Protein AF-A0A3D1E7G8-F1 (afdb_monomer)

Structure (mmCIF, N/CA/C/O backbone):
data_AF-A0A3D1E7G8-F1
#
_entry.id   AF-A0A3D1E7G8-F1
#
loop_
_atom_site.group_PDB
_atom_site.id
_atom_site.type_symbol
_atom_site.label_atom_id
_atom_site.label_alt_id
_atom_site.label_comp_id
_atom_site.label_asym_id
_atom_site.label_entity_id
_atom_site.label_seq_id
_atom_site.pdbx_PDB_ins_code
_atom_site.Cartn_x
_atom_site.Cartn_y
_atom_site.Cartn_z
_atom_site.occupancy
_atom_site.B_iso_or_equiv
_atom_site.auth_seq_id
_atom_site.auth_comp_id
_atom_site.auth_asym_id
_atom_site.auth_atom_id
_atom_site.pdbx_PDB_model_num
ATOM 1 N N . GLU A 1 1 ? -11.686 3.983 0.140 1.00 73.88 1 GLU A N 1
ATOM 2 C CA . GLU A 1 1 ? -12.578 2.872 -0.256 1.00 73.88 1 GLU A CA 1
ATOM 3 C C . GLU A 1 1 ? -13.849 2.841 0.592 1.00 73.88 1 GLU A C 1
ATOM 5 O O . GLU A 1 1 ? -13.739 2.703 1.808 1.00 73.88 1 GLU A O 1
ATOM 10 N N . PRO A 1 2 ? -15.047 2.939 -0.009 1.00 77.62 2 PRO A N 1
ATOM 11 C CA . PRO A 1 2 ? -16.290 3.162 0.738 1.00 77.62 2 PRO A CA 1
ATOM 12 C C . PRO A 1 2 ? -16.696 1.985 1.640 1.00 77.62 2 PRO A C 1
ATOM 14 O O . PRO A 1 2 ? -17.313 2.186 2.682 1.00 77.62 2 PRO A O 1
ATOM 17 N N . PHE A 1 3 ? -16.346 0.749 1.268 1.00 81.19 3 PHE A N 1
ATOM 18 C CA . PHE A 1 3 ? -16.682 -0.430 2.071 1.00 81.19 3 PHE A CA 1
ATOM 19 C C . PHE A 1 3 ? -15.821 -0.537 3.331 1.00 81.19 3 PHE A C 1
ATOM 21 O O . PHE A 1 3 ? -16.358 -0.806 4.402 1.00 81.19 3 PHE A O 1
ATOM 28 N N . ILE A 1 4 ? -14.514 -0.286 3.217 1.00 87.31 4 ILE A N 1
ATOM 29 C CA . ILE A 1 4 ? -13.585 -0.276 4.355 1.00 87.31 4 ILE A CA 1
ATOM 30 C C . ILE A 1 4 ? -13.965 0.835 5.338 1.00 87.31 4 ILE A C 1
ATOM 32 O O . ILE A 1 4 ? -14.137 0.577 6.529 1.00 87.31 4 ILE A O 1
ATOM 36 N N . GLU A 1 5 ? -14.170 2.050 4.823 1.00 86.94 5 GLU A N 1
ATOM 37 C CA . GLU A 1 5 ? -14.543 3.212 5.630 1.00 86.94 5 GLU A CA 1
ATOM 38 C C . GLU A 1 5 ? -15.834 2.960 6.423 1.00 86.94 5 GLU A C 1
ATOM 40 O O . GLU A 1 5 ? -15.890 3.239 7.620 1.00 86.94 5 GLU A O 1
ATOM 45 N N . GLY A 1 6 ? -16.844 2.348 5.794 1.00 90.12 6 GLY A N 1
ATOM 46 C CA . GLY A 1 6 ? -18.098 2.004 6.463 1.00 90.12 6 GLY A CA 1
ATOM 47 C C . GLY A 1 6 ? -17.926 1.034 7.639 1.00 90.12 6 GLY A C 1
ATOM 48 O O . GLY A 1 6 ? -18.603 1.186 8.658 1.00 90.12 6 GLY A O 1
ATOM 49 N N . TYR A 1 7 ? -17.009 0.061 7.548 1.00 93.62 7 TYR A N 1
ATOM 50 C CA . TYR A 1 7 ? -16.716 -0.834 8.675 1.00 93.62 7 TYR A CA 1
ATOM 51 C C . TYR A 1 7 ? -16.019 -0.104 9.821 1.00 93.62 7 TYR A C 1
ATOM 53 O O . TYR A 1 7 ? -16.395 -0.307 10.978 1.00 93.62 7 TYR A O 1
ATOM 61 N N . TYR A 1 8 ? -15.056 0.766 9.520 1.00 93.25 8 TYR A N 1
ATOM 62 C CA . TYR A 1 8 ? -14.364 1.538 10.548 1.00 93.25 8 TYR A CA 1
ATOM 63 C C . TYR A 1 8 ? -15.283 2.539 11.251 1.00 93.25 8 TYR A C 1
ATOM 65 O O . TYR A 1 8 ? -15.314 2.581 12.480 1.00 93.25 8 TYR A O 1
ATOM 73 N N . GLN A 1 9 ? -16.116 3.266 10.503 1.00 91.38 9 GLN A N 1
ATOM 74 C CA . GLN A 1 9 ? -17.110 4.187 11.069 1.00 91.38 9 GLN A CA 1
ATOM 75 C C . GLN A 1 9 ? -18.145 3.470 11.952 1.00 91.38 9 GLN A C 1
ATOM 77 O O . GLN A 1 9 ? -18.650 4.050 12.912 1.00 91.38 9 GLN A O 1
ATOM 82 N N . ALA A 1 10 ? -18.438 2.197 11.670 1.00 94.38 10 ALA A N 1
ATOM 83 C CA . ALA A 1 10 ? -19.308 1.357 12.492 1.00 94.38 10 ALA A CA 1
ATOM 84 C C . ALA A 1 10 ? -18.596 0.707 13.700 1.00 94.38 10 ALA A C 1
ATOM 86 O O . ALA A 1 10 ? -19.221 -0.065 14.429 1.00 94.38 10 ALA A O 1
ATOM 87 N N . GLY A 1 11 ? -17.300 0.975 13.909 1.00 91.56 11 GLY A N 1
ATOM 88 C CA . GLY A 1 11 ? -16.489 0.385 14.980 1.00 91.56 11 GLY A CA 1
ATOM 89 C C . GLY A 1 11 ? -16.115 -1.086 14.758 1.00 91.56 11 GLY A C 1
ATOM 90 O O . GLY A 1 11 ? -15.619 -1.747 15.668 1.00 91.56 11 GLY A O 1
ATOM 91 N N . ALA A 1 12 ? -16.343 -1.625 13.559 1.00 94.94 12 ALA A N 1
ATOM 92 C CA . ALA A 1 12 ? -16.054 -3.011 13.208 1.00 94.94 12 ALA A CA 1
ATOM 93 C C . ALA A 1 12 ? -14.619 -3.164 12.670 1.00 94.94 12 ALA A C 1
ATOM 95 O O . ALA A 1 12 ? -14.426 -3.597 11.531 1.00 94.94 12 ALA A O 1
ATOM 96 N N . LEU A 1 13 ? -13.628 -2.817 13.501 1.00 94.19 13 LEU A N 1
ATOM 97 C CA . LEU A 1 13 ? -12.211 -2.732 13.118 1.00 94.19 13 LEU A CA 1
ATOM 98 C C . LEU A 1 13 ? -11.693 -4.017 12.460 1.00 94.19 13 LEU A C 1
ATOM 100 O O . LEU A 1 13 ? -11.210 -3.961 11.339 1.00 94.19 13 LEU A O 1
ATOM 104 N N . GLU A 1 14 ? -11.925 -5.191 13.055 1.00 95.44 14 GLU A N 1
ATOM 105 C CA . GLU A 1 14 ? -11.447 -6.472 12.500 1.00 95.44 14 GLU A CA 1
ATOM 106 C C . GLU A 1 14 ? -11.938 -6.746 11.066 1.00 95.44 14 GLU A C 1
ATOM 108 O O . GLU A 1 14 ? -11.228 -7.340 10.250 1.00 95.44 14 GLU A O 1
ATOM 113 N N . LYS A 1 15 ? -13.171 -6.329 10.749 1.00 94.25 15 LYS A N 1
ATOM 114 C CA . LYS A 1 15 ? -13.747 -6.497 9.407 1.00 94.25 15 LYS A CA 1
ATOM 115 C C . LYS A 1 15 ? -13.170 -5.484 8.428 1.00 94.25 15 LYS A C 1
ATOM 117 O O . LYS A 1 15 ? -12.897 -5.860 7.289 1.00 94.25 15 LYS A O 1
ATOM 122 N N . GLY A 1 16 ? -12.983 -4.241 8.873 1.00 96.50 16 GLY A N 1
ATOM 123 C CA . GLY A 1 16 ? -12.293 -3.212 8.099 1.00 96.50 16 GLY A CA 1
ATOM 124 C C . GLY A 1 16 ? -10.864 -3.638 7.770 1.00 96.50 16 GLY A C 1
ATOM 125 O O . GLY A 1 16 ? -10.501 -3.667 6.599 1.00 96.50 16 GLY A O 1
ATOM 126 N N . ASP A 1 17 ? -10.121 -4.124 8.764 1.00 95.94 17 ASP A N 1
ATOM 127 C CA . ASP A 1 17 ? -8.742 -4.592 8.614 1.00 95.94 17 ASP A CA 1
ATOM 128 C C . ASP A 1 17 ? -8.621 -5.773 7.661 1.00 95.94 17 ASP A C 1
ATOM 130 O O . ASP A 1 17 ? -7.658 -5.881 6.904 1.00 95.94 17 ASP A O 1
ATOM 134 N N . LYS A 1 18 ? -9.584 -6.701 7.704 1.00 96.88 18 LYS A N 1
ATOM 135 C CA . LYS A 1 18 ? -9.604 -7.816 6.760 1.00 96.88 18 LYS A CA 1
ATOM 136 C C . LYS A 1 18 ? -9.710 -7.297 5.326 1.00 96.88 18 LYS A C 1
ATOM 138 O O . LYS A 1 18 ? -8.941 -7.734 4.480 1.00 96.88 18 LYS A O 1
ATOM 143 N N . LEU A 1 19 ? -10.646 -6.386 5.065 1.00 96.25 19 LEU A N 1
ATOM 144 C CA . LEU A 1 19 ? -10.831 -5.829 3.725 1.00 96.25 19 LEU A CA 1
ATOM 145 C C . LEU A 1 19 ? -9.642 -4.970 3.293 1.00 96.25 19 LEU A C 1
ATOM 147 O O . LEU A 1 19 ? -9.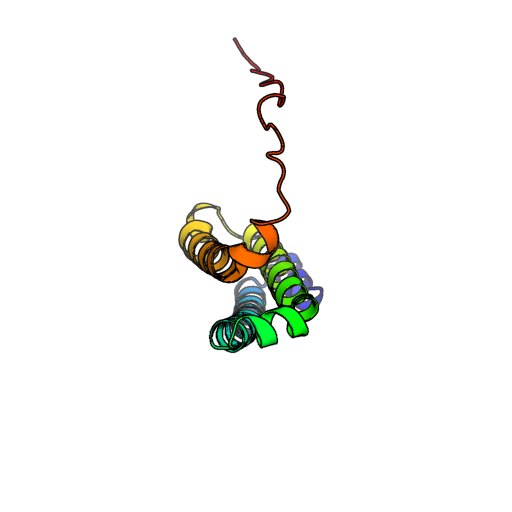225 -5.071 2.148 1.00 96.25 19 LEU A O 1
ATOM 151 N N . TYR A 1 20 ? -9.068 -4.194 4.212 1.00 96.81 20 TYR A N 1
ATOM 152 C CA . TYR A 1 20 ? -7.838 -3.445 3.977 1.00 96.81 20 TYR A CA 1
ATOM 153 C C . TYR A 1 20 ? -6.693 -4.362 3.552 1.00 96.81 20 TYR A C 1
ATOM 155 O O . TYR A 1 20 ? -6.088 -4.127 2.513 1.00 96.81 20 TYR A O 1
ATOM 163 N N . ARG A 1 21 ? -6.436 -5.446 4.292 1.00 96.56 21 ARG A N 1
ATOM 164 C CA . ARG A 1 21 ? -5.376 -6.402 3.939 1.00 96.56 21 ARG A CA 1
ATOM 165 C C . ARG A 1 21 ? -5.619 -7.076 2.593 1.00 96.56 21 ARG A C 1
ATOM 167 O O . ARG A 1 21 ? -4.682 -7.194 1.812 1.00 96.56 21 ARG A O 1
ATOM 174 N N . ASP A 1 22 ? -6.857 -7.493 2.321 1.00 97.44 22 ASP A N 1
ATOM 175 C CA . ASP A 1 22 ? -7.220 -8.100 1.036 1.00 97.44 22 ASP A CA 1
ATOM 176 C C . ASP A 1 22 ? -6.965 -7.117 -0.128 1.00 97.44 22 ASP A C 1
ATOM 178 O O . ASP A 1 22 ? -6.453 -7.511 -1.174 1.00 97.44 22 ASP A O 1
ATOM 182 N N . LEU A 1 23 ? -7.272 -5.831 0.068 1.00 96.88 23 LEU A N 1
ATOM 183 C CA . LEU A 1 23 ? -7.042 -4.787 -0.926 1.00 96.88 23 LEU A CA 1
ATOM 184 C C . LEU A 1 23 ? -5.553 -4.471 -1.121 1.00 96.88 23 LEU A C 1
ATOM 186 O O . LEU A 1 23 ? -5.076 -4.415 -2.252 1.00 96.88 23 LEU A O 1
ATOM 190 N N . ILE A 1 24 ? -4.812 -4.258 -0.031 1.00 97.62 24 ILE A N 1
ATOM 191 C CA . ILE A 1 24 ? -3.378 -3.962 -0.097 1.00 97.62 24 ILE A CA 1
ATOM 192 C C . ILE A 1 24 ? -2.629 -5.098 -0.786 1.00 97.62 24 ILE A C 1
ATOM 194 O O . ILE A 1 24 ? -1.793 -4.823 -1.642 1.00 97.62 24 ILE A O 1
ATOM 198 N N . ALA A 1 25 ? -2.970 -6.353 -0.485 1.00 97.94 25 ALA A N 1
ATOM 199 C CA . ALA A 1 25 ? -2.379 -7.509 -1.151 1.00 97.94 25 ALA A CA 1
ATOM 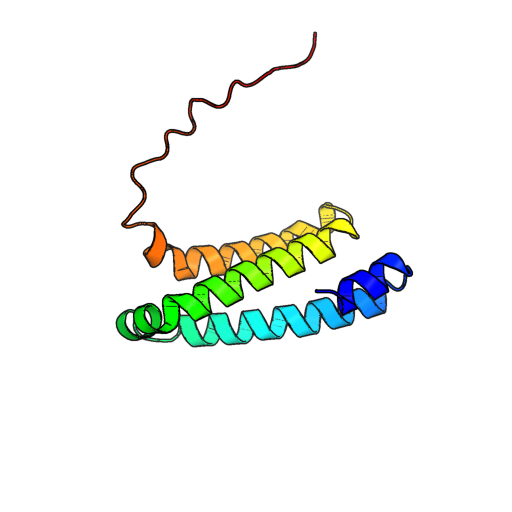200 C C . ALA A 1 25 ? -2.568 -7.457 -2.676 1.00 97.94 25 ALA A C 1
ATOM 202 O O . ALA A 1 25 ? -1.634 -7.747 -3.416 1.00 97.94 25 ALA A O 1
ATOM 203 N N . GLN A 1 26 ? -3.733 -7.013 -3.160 1.00 98.19 26 GLN A N 1
ATOM 204 C CA . GLN A 1 26 ? -3.970 -6.862 -4.595 1.00 98.19 26 GLN A CA 1
ATOM 205 C C . GLN A 1 26 ? -3.044 -5.810 -5.229 1.00 98.19 26 GLN A C 1
ATOM 207 O O . GLN A 1 26 ? -2.454 -6.067 -6.278 1.00 98.19 26 GLN A O 1
ATOM 212 N N . TYR A 1 27 ? -2.884 -4.642 -4.600 1.00 98.25 27 TYR A N 1
ATOM 213 C CA . TYR A 1 27 ? -1.962 -3.620 -5.108 1.00 98.25 27 TYR A CA 1
ATOM 214 C C . TYR A 1 27 ? -0.506 -4.091 -5.047 1.00 98.25 27 TYR A C 1
ATOM 216 O O . TYR A 1 27 ? 0.248 -3.869 -5.991 1.00 98.25 27 TYR A O 1
ATOM 224 N N . GLN A 1 28 ? -0.112 -4.777 -3.973 1.00 98.44 28 GLN A N 1
ATOM 225 C CA . GLN A 1 28 ? 1.218 -5.370 -3.835 1.00 98.44 28 GLN A CA 1
ATOM 226 C C . GLN A 1 28 ? 1.502 -6.390 -4.945 1.00 98.44 28 GLN A C 1
ATOM 228 O O . GLN A 1 28 ? 2.544 -6.295 -5.590 1.00 98.44 28 GLN A O 1
ATOM 233 N N . ASP A 1 29 ? 0.555 -7.285 -5.238 1.00 98.56 29 ASP A N 1
ATOM 234 C CA . ASP A 1 29 ? 0.669 -8.275 -6.315 1.00 98.56 29 ASP A CA 1
ATOM 235 C C . ASP A 1 29 ? 0.859 -7.607 -7.688 1.00 98.56 29 ASP A C 1
ATOM 237 O O . ASP A 1 29 ? 1.712 -8.019 -8.481 1.00 98.56 29 ASP A O 1
ATOM 241 N N . HIS A 1 30 ? 0.095 -6.548 -7.976 1.00 98.56 30 HIS A N 1
ATOM 242 C CA . HIS A 1 30 ? 0.244 -5.781 -9.214 1.00 98.56 30 HIS A CA 1
ATOM 243 C C . HIS A 1 30 ? 1.621 -5.103 -9.302 1.00 98.56 30 HIS A C 1
ATOM 245 O O . HIS A 1 30 ? 2.327 -5.238 -10.304 1.00 98.56 30 HIS A O 1
ATOM 251 N N . LEU A 1 31 ? 2.033 -4.406 -8.240 1.00 98.56 31 LEU A N 1
ATOM 252 C CA . LEU A 1 31 ? 3.308 -3.689 -8.170 1.00 98.56 31 LEU A CA 1
ATOM 253 C C . LEU A 1 31 ? 4.511 -4.644 -8.220 1.00 98.56 31 LEU A C 1
ATOM 255 O O . LEU A 1 31 ? 5.541 -4.323 -8.819 1.00 98.56 31 LEU A O 1
ATOM 259 N N . ASP A 1 32 ? 4.396 -5.837 -7.642 1.00 98.50 32 ASP A N 1
ATOM 260 C CA . ASP A 1 32 ? 5.398 -6.891 -7.771 1.00 98.50 32 ASP A CA 1
ATOM 261 C C . ASP A 1 32 ? 5.489 -7.410 -9.203 1.00 98.50 32 ASP A C 1
ATOM 263 O O . ASP A 1 32 ? 6.597 -7.550 -9.730 1.00 98.50 32 ASP A O 1
ATOM 267 N N . TYR A 1 33 ? 4.349 -7.625 -9.865 1.00 98.44 33 TYR A N 1
ATOM 268 C CA . TYR A 1 33 ? 4.318 -8.000 -11.274 1.00 98.44 33 TYR A CA 1
ATOM 269 C C . TYR A 1 33 ? 4.989 -6.938 -12.157 1.00 98.44 33 TYR A C 1
ATOM 271 O O . TYR A 1 33 ? 5.892 -7.272 -12.928 1.00 98.44 33 TYR A O 1
ATOM 279 N N . TYR A 1 34 ? 4.628 -5.658 -12.018 1.00 98.12 34 TYR A N 1
ATOM 280 C CA . TYR A 1 34 ? 5.246 -4.587 -12.808 1.00 98.12 34 TYR A CA 1
ATOM 281 C C . TYR A 1 34 ? 6.751 -4.482 -12.540 1.00 98.12 34 TYR A C 1
ATOM 283 O O . TYR A 1 34 ? 7.538 -4.344 -13.477 1.00 98.12 34 TYR A O 1
ATOM 291 N N . GLY A 1 35 ? 7.170 -4.612 -11.277 1.00 96.88 35 GLY A N 1
ATOM 292 C CA . GLY A 1 35 ? 8.573 -4.534 -10.868 1.00 96.88 35 GLY A CA 1
ATOM 293 C C . GLY A 1 35 ? 9.476 -5.610 -11.480 1.00 96.88 35 GLY A C 1
ATOM 294 O O . GLY A 1 35 ? 10.689 -5.421 -11.558 1.00 96.88 35 GLY A O 1
ATOM 295 N N . GLN A 1 36 ? 8.904 -6.724 -11.942 1.00 97.56 36 GLN A N 1
ATOM 296 C CA . GLN A 1 36 ? 9.633 -7.805 -12.615 1.00 97.56 36 GLN A CA 1
ATOM 297 C C . GLN A 1 36 ? 9.804 -7.576 -14.126 1.00 97.56 36 GLN A C 1
ATOM 299 O O . GLN A 1 36 ? 10.590 -8.275 -14.772 1.00 97.56 36 GLN A O 1
ATOM 304 N N . LEU A 1 37 ? 9.081 -6.619 -14.713 1.00 97.50 37 LEU A N 1
ATOM 305 C CA . LEU A 1 37 ? 9.124 -6.354 -16.148 1.00 97.50 37 LEU A CA 1
ATOM 306 C C . LEU A 1 37 ? 10.363 -5.532 -16.543 1.00 97.50 37 LEU A C 1
ATOM 308 O O . LEU A 1 37 ? 10.883 -4.755 -15.743 1.00 97.50 37 LEU A O 1
ATOM 312 N N . PRO A 1 38 ? 10.831 -5.618 -17.801 1.00 97.25 38 PRO A N 1
ATOM 313 C CA . PRO A 1 38 ? 11.825 -4.683 -18.320 1.00 97.25 38 PRO A CA 1
ATOM 314 C C . PRO A 1 38 ? 11.312 -3.237 -18.274 1.00 97.25 38 PRO A C 1
ATOM 316 O O . PRO A 1 38 ? 10.141 -2.997 -18.560 1.00 97.25 38 PRO A O 1
ATOM 319 N N . ILE A 1 39 ? 12.202 -2.263 -18.043 1.00 94.88 39 ILE A N 1
ATOM 320 C CA . ILE A 1 39 ? 11.859 -0.827 -17.929 1.00 94.88 39 ILE A CA 1
ATOM 321 C C . ILE A 1 39 ? 10.955 -0.333 -19.066 1.00 94.88 39 ILE A C 1
ATOM 323 O O . ILE A 1 39 ? 9.986 0.370 -18.820 1.00 94.88 39 ILE A O 1
ATOM 327 N N . LYS A 1 40 ? 11.215 -0.749 -20.312 1.00 95.81 40 LYS A N 1
ATOM 328 C CA . LYS A 1 40 ? 10.386 -0.375 -21.470 1.00 95.81 40 LYS A CA 1
ATOM 329 C C . LYS A 1 40 ? 8.919 -0.796 -21.321 1.00 95.81 40 LYS A C 1
ATOM 331 O O . LYS A 1 40 ? 8.035 -0.077 -21.777 1.00 95.81 40 LYS A O 1
ATOM 336 N N . GLU A 1 41 ? 8.671 -1.968 -20.746 1.00 97.19 41 GLU A N 1
ATOM 337 C CA . GLU A 1 41 ? 7.316 -2.461 -20.498 1.00 97.19 41 GLU A CA 1
ATOM 338 C C . GLU A 1 41 ? 6.711 -1.778 -19.269 1.00 97.19 41 GLU A C 1
ATOM 340 O O . GLU A 1 41 ? 5.564 -1.354 -19.339 1.00 97.19 41 GLU A O 1
ATOM 345 N N . GLN A 1 42 ? 7.499 -1.533 -18.214 1.00 97.25 42 GLN A N 1
ATOM 346 C CA . GLN A 1 42 ? 7.056 -0.708 -17.082 1.00 97.25 42 GLN A CA 1
ATOM 347 C C . GLN A 1 42 ? 6.596 0.687 -17.547 1.00 97.25 42 GLN A C 1
ATOM 349 O O . GLN A 1 42 ? 5.518 1.134 -17.175 1.00 97.25 42 GLN A O 1
ATOM 354 N N . SER A 1 43 ? 7.339 1.345 -18.451 1.00 95.12 43 SER A N 1
ATOM 355 C CA . SER A 1 43 ? 6.954 2.650 -19.015 1.00 95.12 43 SER A CA 1
ATOM 356 C C . SER A 1 43 ? 5.619 2.616 -19.762 1.00 95.12 43 SER A C 1
ATOM 358 O O . SER A 1 43 ? 4.904 3.613 -19.789 1.00 95.12 43 SER A O 1
ATOM 360 N N . ARG A 1 44 ? 5.266 1.486 -20.390 1.00 96.94 44 ARG A N 1
ATOM 361 C CA . ARG A 1 44 ? 3.965 1.325 -21.064 1.00 96.94 44 ARG A CA 1
ATOM 362 C C . ARG A 1 44 ? 2.814 1.190 -20.076 1.00 96.94 44 ARG A C 1
ATOM 364 O O . ARG A 1 44 ? 1.692 1.522 -20.435 1.00 96.94 44 ARG A O 1
ATOM 371 N N . MET A 1 45 ? 3.106 0.720 -18.869 1.00 97.00 45 MET A N 1
ATOM 372 C CA . MET A 1 45 ? 2.153 0.495 -17.784 1.00 97.00 45 MET A CA 1
ATOM 373 C C . MET A 1 45 ? 2.222 1.600 -16.724 1.00 97.00 45 MET A C 1
ATOM 375 O O . MET A 1 45 ? 1.705 1.435 -15.626 1.00 97.00 45 MET A O 1
ATOM 379 N N . ILE A 1 46 ? 2.859 2.739 -17.025 1.00 95.88 46 ILE A N 1
ATOM 380 C CA . ILE A 1 46 ? 3.115 3.783 -16.026 1.00 95.88 46 ILE A CA 1
ATOM 381 C C . ILE A 1 46 ? 1.832 4.316 -15.384 1.00 95.88 46 ILE A C 1
ATOM 383 O O . ILE A 1 46 ? 1.810 4.570 -14.188 1.00 95.88 46 ILE A O 1
ATOM 387 N N . GLN A 1 47 ? 0.743 4.438 -16.148 1.00 97.31 47 GLN A N 1
ATOM 388 C CA . GLN A 1 47 ? -0.541 4.881 -15.600 1.00 97.31 47 GLN A CA 1
ATOM 389 C C . GLN A 1 47 ? -1.118 3.874 -14.599 1.00 97.31 47 GLN A C 1
ATOM 391 O O . GLN A 1 47 ? -1.658 4.291 -13.579 1.00 97.31 47 GLN A O 1
ATOM 396 N N . ASP A 1 48 ? -0.953 2.576 -14.862 1.00 97.94 48 ASP A N 1
ATOM 397 C CA . ASP A 1 48 ? -1.410 1.509 -13.970 1.00 97.94 48 ASP A CA 1
ATOM 398 C C . ASP A 1 48 ? -0.546 1.459 -12.701 1.00 97.94 48 ASP A C 1
ATOM 400 O O . ASP A 1 48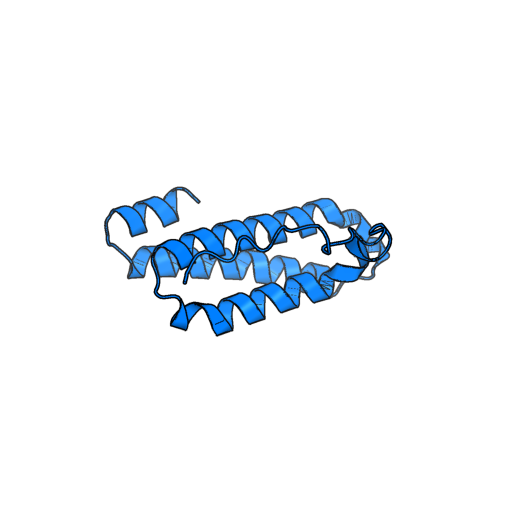 ? -1.079 1.431 -11.597 1.00 97.94 48 ASP A O 1
ATOM 404 N N . ILE A 1 49 ? 0.783 1.567 -12.840 1.00 97.88 49 ILE A N 1
ATOM 405 C CA . ILE A 1 49 ? 1.728 1.638 -11.710 1.00 97.88 49 ILE A CA 1
ATOM 406 C C . ILE A 1 49 ? 1.391 2.821 -10.794 1.00 97.88 49 ILE A C 1
ATOM 408 O O . ILE A 1 49 ? 1.284 2.657 -9.581 1.00 97.88 49 ILE A O 1
ATOM 412 N N . VAL A 1 50 ? 1.214 4.020 -11.362 1.00 97.12 50 VAL A N 1
ATOM 413 C CA . VAL A 1 50 ? 0.864 5.224 -10.593 1.00 97.12 50 VAL A CA 1
ATOM 414 C C . VAL A 1 50 ? -0.507 5.072 -9.935 1.00 97.12 50 VAL A C 1
ATOM 416 O O . VAL A 1 50 ? -0.669 5.457 -8.779 1.00 97.12 50 VAL A O 1
ATOM 419 N N . GLY A 1 51 ? -1.481 4.493 -10.642 1.00 97.69 51 GLY A N 1
ATOM 420 C CA . GLY A 1 51 ? -2.818 4.237 -10.110 1.00 97.69 51 GLY A CA 1
ATOM 421 C C . GLY A 1 51 ? -2.815 3.276 -8.920 1.00 97.69 51 GLY A C 1
ATOM 422 O O . GLY A 1 51 ? -3.451 3.566 -7.906 1.00 97.69 51 GLY A O 1
ATOM 423 N N . ASP A 1 52 ? -2.068 2.173 -9.009 1.00 98.38 52 ASP A N 1
ATOM 424 C CA . ASP A 1 52 ? -1.933 1.204 -7.917 1.00 98.38 52 ASP A CA 1
ATOM 425 C C . ASP A 1 52 ? -1.169 1.810 -6.721 1.00 98.38 52 ASP A C 1
ATOM 427 O O . ASP A 1 52 ? -1.571 1.602 -5.577 1.00 98.38 52 ASP A O 1
ATOM 431 N N . LEU A 1 53 ? -0.135 2.635 -6.949 1.00 98.00 53 LEU A N 1
ATOM 432 C CA . LEU A 1 53 ? 0.569 3.360 -5.876 1.00 98.00 53 LEU A CA 1
ATOM 433 C C . LEU A 1 53 ? -0.329 4.383 -5.161 1.00 98.00 53 LEU A C 1
ATOM 435 O O . LEU A 1 53 ? -0.310 4.463 -3.931 1.00 98.00 53 LEU A O 1
ATOM 439 N N . ASP A 1 54 ? -1.120 5.161 -5.903 1.00 97.25 54 ASP A N 1
ATOM 440 C CA . ASP A 1 54 ? -2.047 6.139 -5.321 1.00 97.25 54 ASP A CA 1
ATOM 441 C C . ASP A 1 54 ? -3.184 5.458 -4.547 1.00 97.25 54 ASP A C 1
ATOM 443 O O . ASP A 1 54 ? -3.553 5.885 -3.448 1.00 97.25 54 ASP A O 1
ATOM 447 N N . SER A 1 55 ? -3.692 4.348 -5.085 1.00 97.50 55 SER A N 1
ATOM 448 C CA . SER A 1 55 ? -4.750 3.566 -4.447 1.00 97.50 55 SER A CA 1
ATOM 449 C C . SER A 1 55 ? -4.251 2.858 -3.188 1.00 97.50 55 SER A C 1
ATOM 451 O O . SER A 1 55 ? -4.953 2.872 -2.173 1.00 97.50 55 SER A O 1
ATOM 453 N N . TYR A 1 56 ? -3.023 2.322 -3.206 1.00 98.00 56 TYR A N 1
ATOM 454 C CA . TYR A 1 56 ? -2.341 1.824 -2.010 1.00 98.00 56 TYR A CA 1
ATOM 455 C C . TYR A 1 56 ? -2.254 2.945 -0.974 1.00 98.00 56 TYR A C 1
ATOM 457 O O . TYR A 1 56 ? -2.779 2.785 0.128 1.00 98.00 56 TYR A O 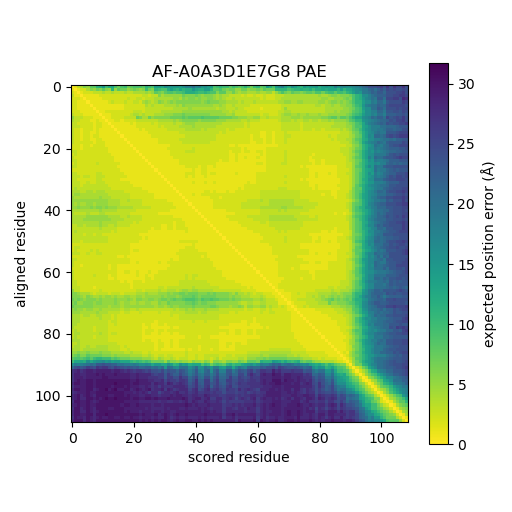1
ATOM 465 N N . ARG A 1 57 ? -1.663 4.099 -1.319 1.00 97.06 57 ARG A N 1
ATOM 466 C CA . ARG A 1 57 ? -1.529 5.237 -0.394 1.00 97.06 57 ARG A CA 1
ATOM 467 C C . ARG A 1 57 ? -2.863 5.612 0.244 1.00 97.06 57 ARG A C 1
ATOM 469 O O . ARG A 1 57 ? -2.950 5.694 1.463 1.00 97.06 57 ARG A O 1
ATOM 476 N N . THR A 1 58 ? -3.903 5.781 -0.568 1.00 97.12 58 THR A N 1
ATOM 477 C CA . THR A 1 58 ? -5.246 6.144 -0.097 1.00 97.12 58 THR A CA 1
ATOM 478 C C . THR A 1 58 ? -5.816 5.103 0.871 1.00 97.12 58 THR A C 1
ATOM 480 O O . THR A 1 58 ? -6.448 5.451 1.869 1.00 97.12 58 THR A O 1
ATOM 483 N N . ALA A 1 59 ? -5.615 3.813 0.594 1.00 96.94 59 ALA A N 1
ATOM 484 C CA . ALA A 1 59 ? -6.059 2.742 1.478 1.00 96.94 59 ALA A CA 1
ATOM 485 C C . ALA A 1 59 ? -5.273 2.718 2.796 1.00 96.94 59 ALA A C 1
ATOM 487 O O . ALA A 1 59 ? -5.877 2.553 3.858 1.00 96.94 59 ALA A O 1
ATOM 488 N N . PHE A 1 60 ? -3.956 2.923 2.734 1.00 96.62 60 PHE A N 1
ATOM 489 C CA . PHE A 1 60 ? -3.091 3.029 3.906 1.00 96.62 60 PHE A CA 1
ATOM 490 C C . PHE A 1 60 ? -3.480 4.223 4.784 1.00 96.62 60 PHE A C 1
ATOM 492 O O . PHE A 1 60 ? -3.684 4.044 5.979 1.00 96.62 60 PHE A O 1
ATOM 499 N N . GLU A 1 61 ? -3.675 5.411 4.205 1.00 95.88 61 GLU A N 1
ATOM 500 C CA . GLU A 1 61 ? -4.129 6.610 4.926 1.00 95.88 61 GLU A CA 1
ATOM 501 C C . GLU A 1 61 ? -5.492 6.390 5.600 1.00 95.88 61 GLU A C 1
ATOM 503 O O . GLU A 1 61 ? -5.697 6.792 6.748 1.00 95.88 61 GLU A O 1
ATOM 508 N N . LEU A 1 62 ? -6.415 5.700 4.920 1.00 95.81 62 LEU A N 1
ATOM 509 C CA . LEU A 1 62 ? -7.706 5.330 5.495 1.00 95.81 62 LEU A CA 1
ATOM 510 C C . LEU A 1 62 ? -7.548 4.377 6.685 1.00 95.81 62 LEU A C 1
ATOM 512 O O . LEU A 1 62 ? -8.192 4.593 7.705 1.00 95.81 62 LEU A O 1
ATOM 516 N N . TRP A 1 63 ? -6.733 3.326 6.575 1.00 95.88 63 TRP A N 1
ATOM 517 C CA . TRP A 1 63 ? -6.478 2.405 7.689 1.00 95.88 63 TRP A CA 1
ATOM 518 C C . TRP A 1 63 ? -5.794 3.121 8.859 1.00 95.88 63 TRP A C 1
ATOM 520 O O . TRP A 1 63 ? -6.259 3.022 9.997 1.00 95.88 63 TRP A O 1
ATOM 530 N N . ALA A 1 64 ? -4.765 3.916 8.567 1.00 95.31 64 ALA A N 1
ATOM 531 C CA . ALA A 1 64 ? -4.005 4.703 9.527 1.00 95.31 64 ALA A CA 1
ATOM 532 C C . ALA A 1 64 ? -4.908 5.634 10.353 1.00 95.31 64 ALA A C 1
ATOM 534 O O . ALA A 1 64 ? -4.777 5.692 11.571 1.00 95.31 64 ALA A O 1
ATOM 535 N N . ALA A 1 65 ? -5.906 6.280 9.740 1.00 95.12 65 ALA A N 1
ATOM 536 C CA . ALA A 1 65 ? -6.838 7.175 10.437 1.00 95.12 65 ALA A CA 1
ATOM 537 C C . ALA A 1 65 ? -7.632 6.521 11.593 1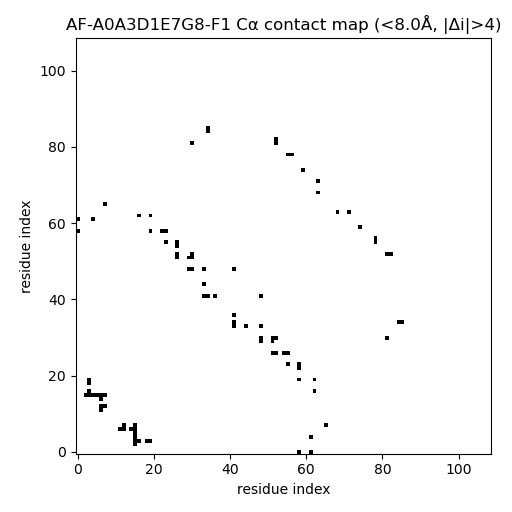.00 95.12 65 ALA A C 1
ATOM 539 O O . ALA A 1 65 ? -8.164 7.234 12.446 1.00 95.12 65 ALA A O 1
ATOM 540 N N . PHE A 1 66 ? -7.717 5.186 11.638 1.00 94.81 66 PHE A N 1
ATOM 541 C CA . PHE A 1 66 ? -8.414 4.430 12.686 1.00 94.81 66 PHE A CA 1
ATOM 542 C C . PHE A 1 66 ? -7.478 3.633 13.606 1.00 94.81 66 PHE A C 1
ATOM 544 O O . PHE A 1 66 ? -7.961 2.951 14.512 1.00 94.81 66 PHE A O 1
ATOM 551 N N . HIS A 1 67 ? -6.161 3.731 13.409 1.00 94.12 67 HIS A N 1
ATOM 552 C CA . HIS A 1 67 ? -5.155 2.953 14.131 1.00 94.12 67 HIS A CA 1
ATOM 553 C C . HIS A 1 67 ? -4.112 3.862 14.790 1.00 94.12 67 HIS A C 1
ATOM 555 O O . HIS A 1 67 ? -3.823 4.944 14.281 1.00 94.12 67 HIS A O 1
ATOM 561 N N . PRO A 1 68 ? -3.527 3.454 15.928 1.00 93.00 68 PRO A N 1
ATOM 562 C CA . PRO A 1 68 ? -2.471 4.229 16.563 1.00 93.00 68 PRO A CA 1
ATOM 563 C C . PRO A 1 68 ? -1.194 4.227 15.707 1.00 93.00 68 PRO A C 1
ATOM 565 O O . PRO A 1 68 ? -0.877 3.254 15.025 1.00 93.00 68 PRO A O 1
ATOM 568 N N . GLU A 1 69 ? -0.468 5.343 15.753 1.00 89.12 69 GLU A N 1
ATOM 569 C CA . GLU A 1 69 ? 0.700 5.619 14.902 1.00 89.12 69 GLU A CA 1
ATOM 570 C C . GLU A 1 69 ? 1.848 4.613 15.087 1.00 89.12 69 GLU A C 1
ATOM 572 O O . GLU A 1 69 ? 2.592 4.325 14.150 1.00 89.12 69 GLU A O 1
ATOM 577 N N . ASP A 1 70 ? 1.967 4.010 16.272 1.00 89.94 70 ASP A N 1
ATOM 578 C CA . ASP A 1 70 ? 2.978 2.991 16.573 1.00 89.94 70 ASP A CA 1
ATOM 579 C C . ASP A 1 70 ? 2.815 1.702 15.747 1.00 89.94 70 ASP A C 1
ATOM 581 O O . ASP A 1 70 ? 3.764 0.926 15.635 1.00 89.94 70 ASP A O 1
ATOM 585 N N . GLN A 1 71 ? 1.656 1.499 15.112 1.00 87.81 71 GLN A N 1
ATOM 586 C CA . GLN A 1 71 ? 1.396 0.379 14.203 1.00 87.81 71 GLN A CA 1
ATOM 587 C C . GLN A 1 71 ? 1.772 0.679 12.745 1.00 87.81 71 GLN A C 1
ATOM 589 O O . GLN A 1 71 ? 1.811 -0.233 11.923 1.00 87.81 71 GLN A O 1
ATOM 594 N N . TRP A 1 72 ? 2.061 1.934 12.390 1.00 91.56 72 TRP A N 1
ATOM 595 C CA . TRP A 1 72 ? 2.245 2.331 10.989 1.00 91.56 72 TRP A CA 1
ATOM 596 C C . TRP A 1 72 ? 3.649 2.042 10.457 1.00 91.56 72 TRP A C 1
ATOM 598 O O . TRP A 1 72 ? 3.858 2.066 9.246 1.00 91.56 72 TRP A O 1
ATOM 608 N N . PHE A 1 73 ? 4.632 1.798 11.328 1.00 91.06 73 PHE A N 1
ATOM 609 C CA . PHE A 1 73 ? 6.040 1.720 10.929 1.00 91.06 73 PHE A CA 1
ATOM 610 C C . PHE A 1 73 ? 6.306 0.640 9.867 1.00 91.06 73 PHE A C 1
ATOM 612 O O . PHE A 1 73 ? 6.919 0.925 8.842 1.00 91.06 73 PHE A O 1
ATOM 619 N N . GLU A 1 74 ? 5.814 -0.584 10.067 1.00 92.75 74 GLU A N 1
ATOM 620 C CA . GLU A 1 74 ? 6.045 -1.688 9.122 1.00 92.75 74 GLU A CA 1
ATOM 621 C C . GLU A 1 74 ? 5.291 -1.483 7.797 1.00 92.75 74 GLU A C 1
ATOM 623 O O . GLU A 1 74 ? 5.849 -1.679 6.714 1.00 92.75 74 GLU A O 1
ATOM 628 N N . GLU A 1 75 ? 4.045 -1.019 7.876 1.00 93.00 75 GLU A N 1
ATOM 629 C CA . GLU A 1 75 ? 3.191 -0.728 6.719 1.00 93.00 75 GLU A CA 1
ATOM 630 C C . GLU A 1 75 ? 3.763 0.421 5.869 1.00 93.00 75 GLU A C 1
ATOM 632 O O . GLU A 1 75 ? 3.889 0.308 4.647 1.00 93.00 75 GLU A O 1
ATOM 637 N N . SER A 1 76 ? 4.201 1.505 6.516 1.00 93.81 76 SER A N 1
ATOM 638 C CA . SER A 1 76 ? 4.821 2.657 5.849 1.00 93.81 76 SER A CA 1
ATOM 639 C C . SER A 1 76 ? 6.174 2.311 5.228 1.00 93.81 76 SER A C 1
ATOM 641 O O . SER A 1 76 ? 6.463 2.752 4.112 1.00 93.81 76 SER A O 1
ATOM 643 N N . ALA A 1 77 ? 6.991 1.487 5.893 1.00 96.19 77 ALA A N 1
ATOM 644 C CA . ALA A 1 77 ? 8.251 0.997 5.339 1.00 96.19 77 ALA A CA 1
ATOM 645 C C . ALA A 1 77 ? 8.012 0.124 4.096 1.00 96.19 77 ALA A C 1
ATOM 647 O O . ALA A 1 77 ? 8.706 0.273 3.087 1.00 96.19 77 ALA A O 1
ATOM 648 N N . THR A 1 78 ? 6.991 -0.736 4.139 1.00 96.38 78 THR A N 1
ATOM 649 C CA . THR A 1 78 ? 6.586 -1.572 3.002 1.00 96.38 78 THR A CA 1
ATOM 650 C C . THR A 1 78 ? 6.140 -0.711 1.824 1.00 96.38 78 THR A C 1
ATOM 652 O O . THR A 1 78 ? 6.680 -0.854 0.726 1.00 96.38 78 THR A O 1
ATOM 655 N N . PHE A 1 79 ? 5.238 0.249 2.045 1.00 97.38 79 PHE A N 1
ATOM 656 C CA . PHE A 1 79 ? 4.799 1.177 1.000 1.00 97.38 79 PHE A CA 1
ATOM 657 C C . PHE A 1 79 ? 5.966 1.996 0.417 1.00 97.38 79 PHE A C 1
ATOM 659 O O . PHE A 1 79 ? 6.108 2.097 -0.802 1.00 97.38 79 PHE A O 1
ATOM 666 N N . SER A 1 80 ? 6.866 2.498 1.269 1.00 96.75 80 SER A N 1
ATOM 667 C CA . SER A 1 80 ? 8.059 3.244 0.838 1.00 96.75 80 SER A CA 1
ATOM 668 C C . SER A 1 80 ? 8.966 2.414 -0.076 1.00 96.75 80 SER A C 1
ATOM 670 O O . SER A 1 80 ? 9.537 2.947 -1.025 1.00 96.75 80 SER A O 1
ATOM 672 N N . SER A 1 81 ? 9.066 1.101 0.155 1.00 97.69 81 SER A N 1
ATOM 673 C CA . SER A 1 81 ? 9.844 0.207 -0.710 1.00 97.69 81 SER A CA 1
ATOM 674 C C . SER A 1 81 ? 9.270 0.100 -2.131 1.00 97.69 81 SER A C 1
ATOM 676 O O . SER A 1 81 ? 10.034 0.017 -3.095 1.00 97.69 81 SER A O 1
ATOM 678 N N . TYR A 1 82 ? 7.942 0.173 -2.286 1.00 97.88 82 TYR A N 1
ATOM 679 C CA . TYR A 1 82 ? 7.299 0.211 -3.600 1.00 97.88 82 TYR A CA 1
ATOM 680 C C . TYR A 1 82 ? 7.528 1.549 -4.304 1.00 97.88 82 TYR A C 1
ATOM 682 O O . TYR A 1 82 ? 7.833 1.554 -5.495 1.00 97.88 82 TYR A O 1
ATOM 690 N N . ILE A 1 83 ? 7.457 2.671 -3.580 1.00 96.12 83 ILE A N 1
ATOM 691 C CA . ILE A 1 83 ? 7.786 3.993 -4.137 1.00 96.12 83 ILE A CA 1
ATOM 692 C C . ILE A 1 83 ? 9.225 4.013 -4.659 1.00 96.12 83 ILE A C 1
ATOM 694 O O . ILE A 1 83 ? 9.456 4.388 -5.808 1.00 96.12 83 ILE A O 1
ATOM 698 N N . GLU A 1 84 ? 10.179 3.532 -3.859 1.00 95.94 84 GLU A N 1
ATOM 699 C CA . GLU A 1 84 ? 11.590 3.477 -4.248 1.00 95.94 84 GLU A CA 1
ATOM 700 C C . GLU A 1 84 ? 11.814 2.575 -5.469 1.00 95.94 84 GLU A C 1
ATOM 702 O O . GLU A 1 84 ? 12.556 2.927 -6.383 1.00 95.94 84 GLU A O 1
ATOM 707 N N . ARG A 1 85 ? 11.124 1.432 -5.549 1.00 96.06 85 ARG A N 1
ATOM 708 C CA . ARG A 1 85 ? 11.218 0.525 -6.704 1.00 96.06 85 ARG A CA 1
ATOM 709 C C . ARG A 1 85 ? 10.865 1.219 -8.029 1.00 96.06 85 ARG A C 1
ATOM 711 O O . ARG A 1 85 ? 11.472 0.908 -9.057 1.00 96.06 85 ARG A O 1
ATOM 718 N N . PHE A 1 86 ? 9.921 2.158 -8.013 1.00 95.94 86 PHE A N 1
ATOM 719 C CA . PHE A 1 86 ? 9.463 2.895 -9.196 1.00 95.94 86 PHE A CA 1
ATOM 720 C C . PHE A 1 86 ? 10.007 4.334 -9.277 1.00 95.94 86 PHE A C 1
ATOM 722 O O . PHE A 1 86 ? 9.598 5.091 -10.158 1.00 95.94 86 PHE A O 1
ATOM 729 N N . SER A 1 87 ? 10.965 4.709 -8.419 1.00 92.44 87 SER A N 1
ATOM 730 C CA . SER A 1 87 ? 11.507 6.077 -8.317 1.00 92.44 87 SER A CA 1
ATOM 731 C C . SER A 1 87 ? 12.098 6.598 -9.630 1.00 92.44 87 SER A C 1
ATOM 733 O O . SER A 1 87 ? 11.986 7.780 -9.943 1.00 92.44 87 SER A O 1
ATOM 735 N N . HIS A 1 88 ? 12.635 5.702 -10.462 1.00 88.56 88 HIS A N 1
ATOM 736 C CA . HIS A 1 88 ? 13.228 6.012 -11.762 1.00 88.56 88 HIS A CA 1
ATOM 737 C C . HIS A 1 88 ? 12.271 6.682 -12.768 1.00 88.56 88 HIS A C 1
ATOM 739 O O . HIS A 1 88 ? 12.746 7.253 -13.750 1.00 88.56 88 HIS A O 1
ATOM 745 N N . PHE A 1 89 ? 10.954 6.636 -12.536 1.00 86.00 89 PHE A N 1
ATOM 746 C CA . PHE A 1 89 ? 9.967 7.396 -13.310 1.00 86.00 89 PHE A CA 1
ATOM 747 C C . PHE A 1 89 ? 9.842 8.864 -12.894 1.00 86.00 89 PHE A C 1
ATOM 749 O O . PHE A 1 89 ? 9.366 9.671 -13.684 1.00 86.00 89 PHE A O 1
ATOM 756 N N . TYR A 1 90 ? 10.286 9.211 -11.688 1.00 74.69 90 TYR A N 1
ATOM 757 C CA . TYR A 1 90 ? 10.198 10.556 -11.117 1.00 74.69 90 TYR A CA 1
ATOM 758 C C . TYR A 1 90 ? 11.567 11.248 -11.078 1.00 74.69 90 TYR A C 1
ATOM 760 O O . TYR A 1 90 ? 11.670 12.451 -11.295 1.00 74.69 90 TYR A O 1
ATOM 768 N N . SER A 1 91 ? 12.653 10.484 -10.915 1.00 66.75 91 SER A N 1
ATOM 769 C CA . SER A 1 91 ? 14.012 11.022 -10.762 1.00 66.75 91 SER A CA 1
ATOM 770 C C . SER A 1 91 ? 14.602 11.715 -12.003 1.00 66.7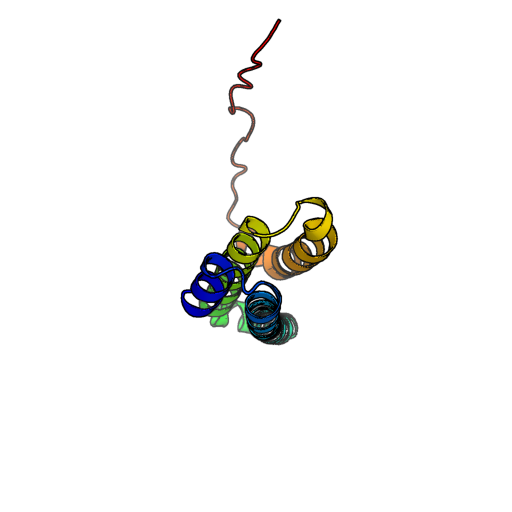5 91 SER A C 1
ATOM 772 O O . SER A 1 91 ? 15.702 12.256 -11.909 1.00 66.75 91 SER A O 1
ATOM 774 N N . GLN A 1 92 ? 13.940 11.687 -13.168 1.00 53.06 92 GLN A N 1
ATOM 775 C CA . GLN A 1 92 ? 14.415 12.391 -14.374 1.00 53.06 92 GLN A CA 1
ATOM 776 C C . GLN A 1 92 ? 13.752 13.759 -14.607 1.00 53.06 92 GLN A C 1
AT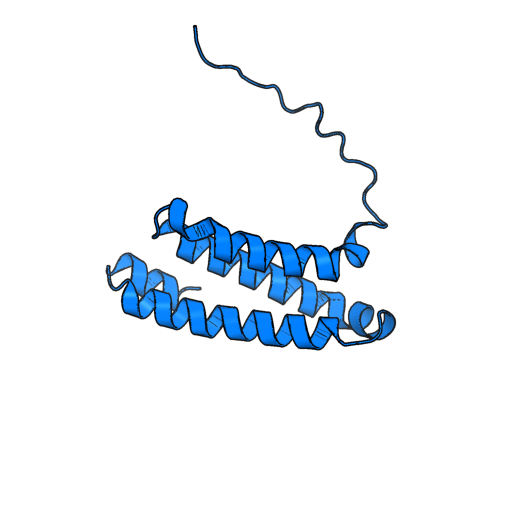OM 778 O O . GLN A 1 92 ? 14.303 14.544 -15.377 1.00 53.06 92 GLN A O 1
ATOM 783 N N . ASP A 1 93 ? 12.645 14.073 -13.921 1.00 47.81 93 ASP A N 1
ATOM 784 C CA . ASP A 1 93 ? 11.876 15.315 -14.125 1.00 47.81 93 ASP A CA 1
ATOM 785 C C . ASP A 1 93 ? 11.855 16.251 -12.900 1.00 47.81 93 ASP A C 1
ATOM 787 O O . ASP A 1 93 ? 11.330 17.364 -12.971 1.00 47.81 93 ASP A O 1
ATOM 791 N N . GLU A 1 94 ? 12.477 15.866 -11.784 1.00 46.50 94 GLU A N 1
ATOM 792 C CA . GLU A 1 94 ? 12.624 16.748 -10.626 1.00 46.50 94 GLU A CA 1
ATOM 793 C C . GLU A 1 94 ? 13.845 17.663 -10.805 1.00 46.50 94 GLU A C 1
ATOM 795 O O . GLU A 1 94 ? 14.957 17.386 -10.353 1.00 46.50 94 GLU A O 1
ATOM 800 N N . THR A 1 95 ? 13.633 18.831 -11.424 1.00 43.19 95 THR A N 1
ATOM 801 C CA . THR A 1 95 ? 14.342 20.021 -10.933 1.00 43.19 95 THR A CA 1
ATOM 802 C C . THR A 1 95 ? 14.140 20.058 -9.418 1.00 43.19 95 THR A C 1
ATOM 804 O O . THR A 1 95 ? 12.980 19.951 -9.008 1.00 43.19 95 THR A O 1
ATOM 807 N N . PRO A 1 96 ? 15.193 20.193 -8.591 1.00 42.72 96 PRO A N 1
ATOM 808 C CA . PRO A 1 96 ? 15.033 20.191 -7.146 1.00 42.72 96 PRO A CA 1
ATOM 809 C C . PRO A 1 96 ? 14.013 21.263 -6.776 1.00 42.72 96 PRO A C 1
ATOM 811 O O . PRO A 1 96 ? 14.254 22.452 -6.997 1.00 42.72 96 PRO A O 1
ATOM 814 N N . VAL A 1 97 ? 12.851 20.846 -6.275 1.00 48.59 97 VAL A N 1
ATOM 815 C CA . VAL A 1 97 ? 11.973 21.766 -5.566 1.00 48.59 97 VAL A CA 1
ATOM 816 C C . VAL A 1 97 ? 12.740 22.090 -4.302 1.00 48.59 97 VAL A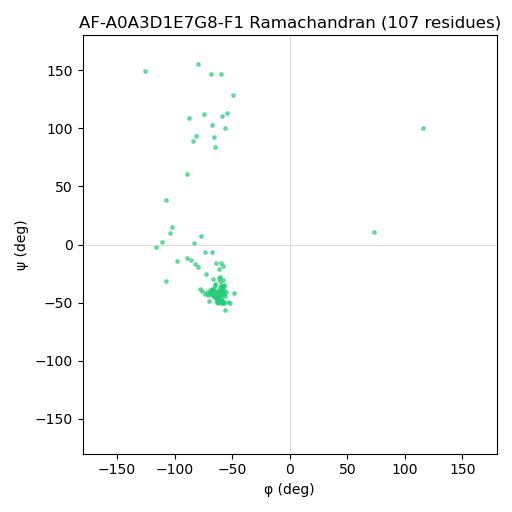 C 1
ATOM 818 O O . VAL A 1 97 ? 12.884 21.249 -3.417 1.00 48.59 97 VAL A O 1
ATOM 821 N N . ASP A 1 98 ? 13.329 23.277 -4.297 1.00 47.56 98 ASP A N 1
ATOM 822 C CA . ASP A 1 98 ? 14.001 23.844 -3.148 1.00 47.56 98 ASP A CA 1
ATOM 823 C C . ASP A 1 98 ? 13.004 23.893 -1.980 1.00 47.56 98 ASP A C 1
ATOM 825 O O . ASP A 1 98 ? 12.098 24.724 -1.923 1.00 47.56 98 ASP A O 1
ATOM 829 N N . LEU A 1 99 ? 13.121 22.910 -1.089 1.00 53.59 99 LEU A N 1
ATOM 830 C CA . LEU A 1 99 ? 12.317 22.778 0.120 1.00 53.59 99 LEU A CA 1
ATOM 831 C C . LEU A 1 99 ? 12.787 23.750 1.222 1.00 53.59 99 LEU A C 1
ATOM 833 O O . LEU A 1 99 ? 12.276 23.665 2.340 1.00 53.59 99 LEU A O 1
ATOM 837 N N . GLU A 1 100 ? 13.714 24.678 0.939 1.00 49.28 100 GLU A N 1
ATOM 838 C CA . GLU A 1 100 ? 14.201 25.667 1.911 1.00 49.28 100 GLU A CA 1
ATOM 839 C C . GLU A 1 100 ? 13.199 26.794 2.233 1.00 49.28 100 GLU A C 1
ATOM 841 O O . GLU A 1 100 ? 13.436 27.537 3.182 1.00 49.28 100 GLU A O 1
ATOM 846 N N . ASP A 1 101 ? 12.049 26.904 1.551 1.00 50.53 101 ASP A N 1
ATOM 847 C CA . ASP A 1 101 ? 11.058 27.967 1.824 1.00 50.53 101 ASP A CA 1
ATOM 848 C C . ASP A 1 101 ? 9.777 27.472 2.521 1.00 50.53 101 ASP A C 1
ATOM 850 O O . ASP A 1 101 ? 8.657 27.919 2.256 1.00 50.53 101 ASP A O 1
ATOM 854 N N . ARG A 1 102 ? 9.919 26.520 3.452 1.00 43.03 102 ARG A N 1
ATOM 855 C CA . ARG A 1 102 ? 8.907 26.350 4.50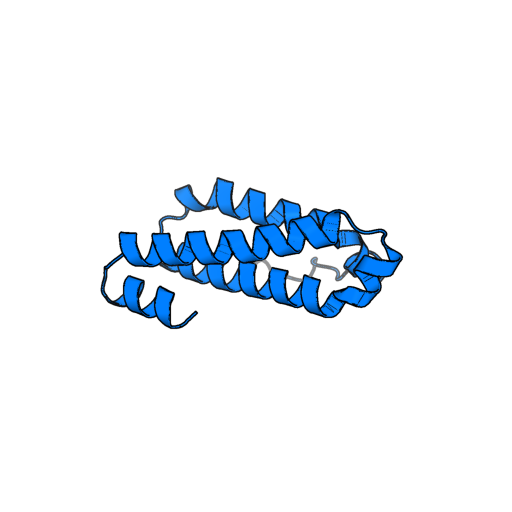3 1.00 43.03 102 ARG A CA 1
ATOM 856 C C . ARG A 1 102 ? 9.288 27.274 5.656 1.00 43.03 102 ARG A C 1
ATOM 858 O O . ARG A 1 102 ? 10.244 26.950 6.361 1.00 43.03 102 ARG A O 1
ATOM 865 N N . PRO A 1 103 ? 8.557 28.374 5.921 1.00 44.38 103 PRO A N 1
ATOM 866 C CA . PRO A 1 103 ? 8.747 29.096 7.165 1.00 44.38 103 PRO A CA 1
ATOM 867 C C . PRO A 1 103 ? 8.466 28.124 8.314 1.00 44.38 103 PRO A C 1
ATOM 869 O O . PRO A 1 103 ? 7.332 27.687 8.520 1.00 44.38 103 PRO A O 1
ATOM 872 N N . THR A 1 104 ? 9.513 27.743 9.045 1.00 51.44 104 THR A N 1
ATOM 873 C CA . THR A 1 104 ? 9.397 27.140 10.372 1.00 51.44 104 THR A CA 1
ATOM 874 C C . THR A 1 104 ? 8.794 28.190 11.291 1.00 51.44 104 THR A C 1
ATOM 876 O O . THR A 1 104 ? 9.509 28.919 11.980 1.00 51.44 104 THR A O 1
ATOM 879 N N . ASP A 1 105 ? 7.466 28.287 11.277 1.00 48.72 105 ASP A N 1
ATOM 880 C CA . ASP A 1 105 ? 6.723 28.961 12.329 1.00 48.72 105 ASP A CA 1
ATOM 881 C C . ASP A 1 105 ? 6.928 28.140 13.607 1.00 48.72 105 ASP A C 1
ATOM 883 O O . ASP A 1 105 ? 6.311 27.104 13.855 1.00 48.72 105 ASP A O 1
ATOM 887 N N . THR A 1 106 ? 7.949 28.550 14.352 1.00 46.72 106 THR A N 1
ATOM 888 C CA . THR A 1 106 ? 8.284 28.011 15.660 1.00 46.72 106 THR A CA 1
ATOM 889 C C . THR A 1 106 ? 7.356 28.701 16.648 1.00 46.72 106 THR A C 1
ATOM 891 O O . THR A 1 106 ? 7.651 29.796 17.125 1.00 46.72 106 THR A O 1
ATOM 894 N N . LEU A 1 107 ? 6.214 28.083 16.943 1.00 49.38 107 LEU A N 1
ATOM 895 C CA . LEU A 1 107 ? 5.379 28.511 18.059 1.00 49.38 107 LEU A CA 1
ATOM 896 C C . LEU A 1 107 ? 6.023 28.082 19.382 1.00 49.38 107 LEU A C 1
ATOM 898 O O . LEU A 1 107 ? 6.026 26.902 19.726 1.00 49.38 107 LEU A O 1
ATOM 902 N N . GLY A 1 108 ? 6.473 29.077 20.148 1.00 46.06 108 GLY A N 1
ATOM 903 C CA . GLY A 1 108 ? 6.376 29.060 21.608 1.00 46.06 108 GLY A CA 1
ATOM 904 C C . GLY A 1 108 ? 7.691 29.041 22.380 1.00 46.06 108 GLY A C 1
ATOM 905 O O . GLY A 1 108 ? 8.255 27.976 22.603 1.00 46.06 108 GLY A O 1
ATOM 906 N N . GLN A 1 109 ? 8.088 30.222 22.869 1.00 36.09 109 GLN A N 1
ATOM 907 C CA . GLN A 1 109 ? 8.346 30.521 24.289 1.00 36.09 109 GLN A CA 1
ATOM 908 C C . GLN A 1 109 ? 7.826 31.937 24.567 1.00 36.09 109 GLN A C 1
ATOM 910 O O . GLN A 1 109 ? 8.112 32.830 23.738 1.00 36.09 109 GLN A O 1
#

Secondary structure (DSSP, 8-state):
-HHHHHHHHTT-HHHHHHHHHHHHHHHHHHHHHHHTS-HHHHHHTHHHHHHHHHHHHHHHHHHHTTS-GGGHHHHHHHHHHHHHHTGGGTTTT-----GGG--------

Solvent-accessible surface area (backbone atoms only — not comparable to full-atom values): 6558 Å² total; per-residue (Å²): 103,75,70,40,53,52,27,47,77,70,68,39,49,74,61,18,50,50,50,47,50,58,50,46,50,52,37,49,54,51,53,53,55,48,70,72,46,58,68,76,56,35,64,75,41,43,71,58,54,51,48,39,52,51,51,42,51,54,47,50,55,58,53,48,76,77,48,66,74,88,69,42,59,67,58,50,52,53,53,50,53,55,52,60,74,55,36,78,80,52,73,82,74,63,71,81,77,76,74,82,80,64,83,79,80,76,84,82,135

Nearest PDB structures (foldseek):
  1vcs-assembly1_A  TM=4.212E-01  e=5.644E-01  Mus musculus
  3onl-assembly1_C  TM=4.440E-01  e=1.097E+00  Saccharomyces cerevisiae

pLDDT: mean 86.52, std 18.33, range [36.09, 98.56]

Foldseek 3Di:
DVVLLVCLVVVVLVVSVVVLVVLLVVLVVVLVVLLPDDPVVVVVCVVVLVVSLVVNVVSLVSNPVRDDPVVCVVVVVVSVVSCVSVVVVVVVPDPDPPPVPDPPPDDDD

Sequence (109 aa):
EPFIEGYYQAGALEKGDKLYRDLIAQYQDHLDYYGQLPIKEQSRMIQDIVGDLDSYRTAFELWAAFHPEDQWFEESATFSSYIERFSHFYSQDETPVDLEDRPTDTLGQ

Mean predicted aligned error: 8.48 Å

Radius of gyration: 17.32 Å; Cα contacts (8 Å, |Δi|>4): 48; chains: 1; bounding box: 34×39×46 Å